Protein 6K2E (pdb70)

Sequence (175 aa):
GSHMYVIVVYDVNVERVNRVHKLLKTYLFWRQNSVFEGELSKAQLYELEMRLKRIVKEDDSVLIYIFPGKNFDLHVVGRDKSPVEMIISHMYVIVVYDVNVERVNRVHKLLKTYLFWRQNSVFEGELSKAQLYELEMRLKRIVKEDDSVLIYIFPGKNFDLHVVGRDKSPVEMII

B-factor: mean 33.64, std 12.14, range [10.91, 87.2]

Secondary structure (DSSP, 8-state):
--EEEEEEEEE--GGGHHHHHHHHHHHSEEEETTEEEEEEEHHHHHHHHHHHHHH--TT-EEEEEEESS---EEEEEE---SPPP---/-EEEEEEEEE--TTTHHHHHHHHHHHSEEEETTEEEEEEEHHHHHHHHHHHHTT--SS-EEEEEEESS---EEEEEE---SPP----

InterPro domains:
  IPR019199 Virulence-associated protein D / CRISPR associated protein Cas2 [PF09827] (4-72)
  IPR021127 CRISPR-associated endonuclease Cas2 [MF_01471] (4-88)
  IPR021127 CRISPR-associated endonuclease Cas2 [PTHR34405] (3-83)
  IPR021127 CRISPR-associated endonuclease Cas2 [TIGR01573] (4-74)
  IPR021127 CRISPR-associated endonuclease Cas2 [cd09725] (6-81)

Nearest PDB structures (foldseek):
  6k2e-assembly1_B  TM=1.006E+00  e=1.002E-15  Pyrococcus horikoshii OT3
  5g4d-assembly1_A-2  TM=9.204E-01  e=2.010E-07  Thermococcus onnurineus
  2i0x-assembly1_A  TM=9.280E-01  e=3.173E-07  Pyrococcus furiosus
  1zpw-assembly1_X  TM=7.722E-01  e=1.202E-04  Thermus thermophilus
  5b7i-assembly1_A  TM=8.785E-01  e=3.351E-03  Pseudomonas aeruginosa UCBPP-PA14

Structure (mmCIF, N/CA/C/O backbone):
data_6K2E
#
_entry.id   6K2E
#
_cell.length_a   101.313
_cell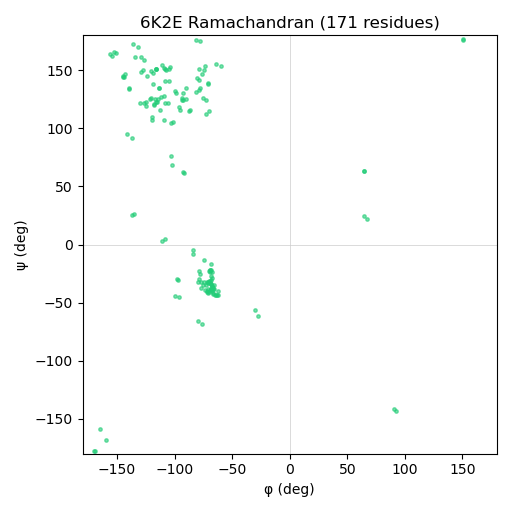.length_b   101.313
_cell.length_c   39.585
_cell.angle_alpha   90.00
_cell.angle_beta   90.00
_cell.angle_gamma   120.00
#
_symmetry.space_group_name_H-M   'P 62'
#
loop_
_entity.id
_entity.type
_entity.pdbx_description
1 polymer 'CRISPR/cas2 protein'
2 water water
#
loop_
_atom_site.group_PDB
_atom_site.id
_atom_site.type_symbol
_atom_site.label_atom_id
_atom_site.label_alt_id
_atom_site.label_comp_id
_atom_site.label_asym_id
_atom_site.label_entity_id
_atom_site.label_seq_id
_atom_site.pdbx_PDB_ins_code
_atom_site.Cartn_x
_atom_site.Cartn_y
_atom_site.Cartn_z
_atom_site.occupancy
_atom_site.B_iso_or_equiv
_atom_site.auth_seq_id
_atom_site.auth_comp_id
_atom_site.auth_asym_id
_atom_site.auth_atom_id
_atom_site.pdbx_PDB_model_num
ATOM 1 N N . GLY A 1 1 ? 16.503 19.410 6.331 1.00 70.16 -2 GLY A N 1
ATOM 2 C CA . GLY A 1 1 ? 17.446 18.614 5.560 1.00 67.62 -2 GLY A CA 1
ATOM 3 C C . GLY A 1 1 ? 17.468 17.144 5.927 1.00 65.18 -2 GLY A C 1
ATOM 4 O O . GLY A 1 1 ? 17.266 16.799 7.092 1.00 68.97 -2 GLY A O 1
ATOM 5 N N . SER A 1 2 ? 17.699 16.269 4.944 1.00 61.41 -1 SER A N 1
ATOM 6 C CA . SER A 1 2 ? 17.808 14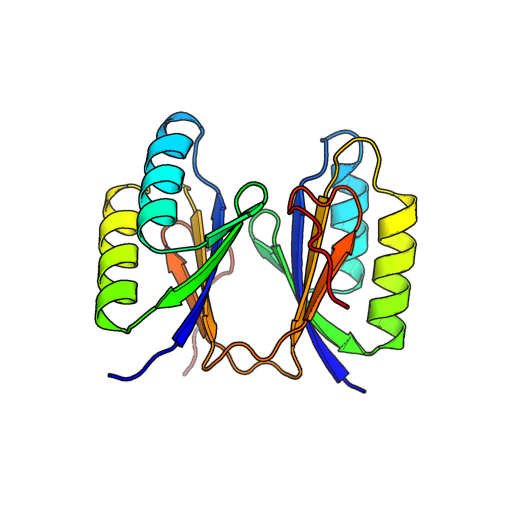.840 5.222 1.00 57.04 -1 SER A CA 1
ATOM 7 C C . SER A 1 2 ? 19.177 14.537 5.813 1.00 60.78 -1 SER A C 1
ATOM 8 O O . SER A 1 2 ? 20.208 14.996 5.304 1.00 51.25 -1 SER A O 1
ATOM 11 N N . HIS A 1 3 ? 19.185 13.743 6.874 1.00 57.12 0 HIS A N 1
ATOM 12 C CA . HIS A 1 3 ? 20.395 13.480 7.627 1.00 44.18 0 HIS A CA 1
ATOM 13 C C . HIS A 1 3 ? 20.772 12.005 7.616 1.00 47.93 0 HIS A C 1
ATOM 14 O O . HIS A 1 3 ? 19.914 11.113 7.530 1.00 51.10 0 HIS A O 1
ATOM 21 N N . MET A 1 4 ? 22.083 11.770 7.651 1.00 38.11 1 MET A N 1
ATOM 22 C CA . MET A 1 4 ? 22.653 10.432 7.676 1.00 43.09 1 MET A CA 1
ATOM 23 C C . MET A 1 4 ? 23.657 10.335 8.813 1.00 32.74 1 MET A C 1
ATOM 24 O O . MET A 1 4 ? 24.096 11.345 9.364 1.00 32.23 1 MET A O 1
ATOM 29 N N . TYR A 1 5 ? 23.973 9.104 9.201 1.00 28.68 2 TYR A N 1
ATOM 30 C CA . TYR A 1 5 ? 25.092 8.834 10.096 1.00 28.28 2 TYR A CA 1
ATOM 31 C C . TYR A 1 5 ? 26.220 8.160 9.318 1.00 25.67 2 TYR A C 1
ATOM 32 O O . TYR A 1 5 ? 25.962 7.290 8.484 1.00 25.42 2 TYR A O 1
ATOM 41 N N . VAL A 1 6 ? 27.474 8.532 9.605 1.00 23.52 3 VAL A N 1
ATOM 42 C CA . VAL A 1 6 ? 28.601 7.944 8.883 1.00 25.42 3 VAL A CA 1
ATOM 43 C C . VAL A 1 6 ? 29.639 7.389 9.849 1.00 23.31 3 VAL A C 1
ATOM 44 O O . VAL A 1 6 ? 29.804 7.886 10.964 1.00 23.19 3 VAL A O 1
ATOM 48 N N . ILE A 1 7 ? 30.338 6.339 9.407 1.00 22.18 4 ILE A N 1
ATOM 49 C CA . ILE A 1 7 ? 31.532 5.812 10.071 1.00 21.25 4 ILE A CA 1
ATOM 50 C C . ILE A 1 7 ? 32.636 5.804 9.030 1.00 18.74 4 ILE A C 1
ATOM 51 O O . ILE A 1 7 ? 32.460 5.237 7.947 1.00 21.14 4 ILE A O 1
ATOM 56 N N . VAL A 1 8 ? 33.738 6.483 9.325 1.00 18.02 5 VAL A N 1
ATOM 57 C CA . VAL A 1 8 ? 34.837 6.696 8.383 1.00 18.62 5 VAL A CA 1
ATOM 58 C C . VAL A 1 8 ? 36.088 6.010 8.912 1.00 18.94 5 VAL A C 1
ATOM 59 O O . VAL A 1 8 ? 36.524 6.285 10.036 1.00 16.32 5 VAL A O 1
ATOM 63 N N . VAL A 1 9 ? 36.645 5.097 8.120 1.00 17.71 6 VAL A N 1
ATOM 64 C CA . VAL A 1 9 ? 37.932 4.474 8.409 1.00 18.10 6 VAL A CA 1
ATOM 6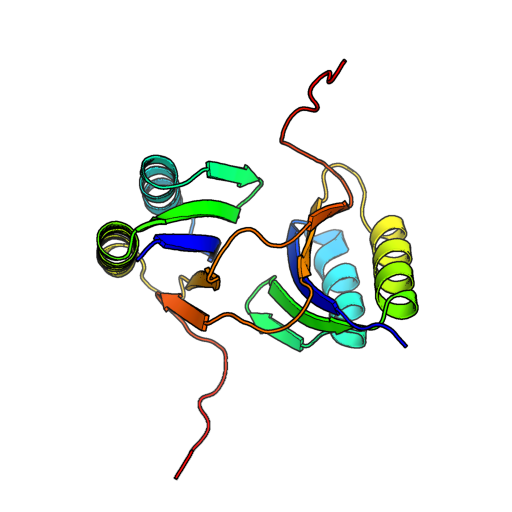5 C C . VAL A 1 9 ? 38.879 4.838 7.279 1.00 18.61 6 VAL A C 1
ATOM 66 O O . VAL A 1 9 ? 38.586 4.543 6.113 1.00 18.75 6 VAL A O 1
ATOM 70 N N . TYR A 1 10 ? 39.998 5.493 7.606 1.00 15.45 7 TYR A N 1
ATOM 71 C CA . TYR A 1 10 ? 40.966 5.850 6.571 1.00 19.97 7 TYR A CA 1
ATOM 72 C C . TYR A 1 10 ? 42.235 5.024 6.681 1.00 20.47 7 TYR A C 1
ATOM 73 O O . TYR A 1 10 ? 42.616 4.551 7.749 1.00 23.16 7 TYR A O 1
ATOM 82 N N . ASP A 1 11 ? 42.866 4.846 5.545 1.00 20.12 8 ASP A N 1
ATOM 83 C CA . ASP A 1 11 ? 44.154 4.188 5.450 1.00 17.27 8 ASP A CA 1
ATOM 84 C C . ASP A 1 11 ? 44.931 4.973 4.395 1.00 21.45 8 ASP A C 1
ATOM 85 O O . ASP A 1 11 ? 44.681 4.829 3.197 1.00 21.77 8 ASP A O 1
ATOM 90 N N . VAL A 1 12 ? 45.739 5.930 4.850 1.00 22.36 9 VAL A N 1
ATOM 91 C CA . VAL A 1 12 ? 46.485 6.818 3.973 1.00 21.20 9 VAL A CA 1
ATOM 92 C C . VAL A 1 12 ? 47.950 6.754 4.372 1.00 25.75 9 VAL A C 1
ATOM 93 O O . VAL A 1 12 ? 48.296 6.354 5.487 1.00 23.79 9 VAL A O 1
ATOM 97 N N . ASN A 1 13 ? 48.811 7.142 3.426 1.00 26.52 10 ASN A N 1
ATOM 98 C CA . ASN A 1 13 ? 50.251 7.233 3.652 1.00 24.84 10 ASN A CA 1
ATOM 99 C C . ASN A 1 13 ? 50.582 8.224 4.774 1.00 27.48 10 ASN A C 1
ATOM 100 O O . ASN A 1 13 ? 49.825 9.158 5.055 1.00 29.87 10 ASN A O 1
ATOM 105 N N . VAL A 1 14 ? 51.728 8.006 5.426 1.00 26.20 11 VAL A N 1
ATOM 106 C CA . VAL A 1 14 ? 52.071 8.758 6.624 1.00 22.26 11 VAL A CA 1
ATOM 107 C C . VAL A 1 14 ? 52.335 10.235 6.332 1.00 25.66 11 VAL A C 1
ATOM 108 O O . VAL A 1 14 ? 52.087 11.081 7.200 1.00 24.14 11 VAL A O 1
ATOM 112 N N . GLU A 1 15 ? 52.707 10.581 5.092 1.00 29.37 12 GLU A N 1
ATOM 113 C CA . GLU A 1 15 ? 52.884 11.987 4.719 1.00 29.06 12 GLU A CA 1
ATOM 114 C C . GLU A 1 15 ? 51.551 12.729 4.671 1.00 30.96 12 GLU A C 1
ATOM 115 O O . GLU A 1 15 ? 51.528 13.960 4.792 1.00 29.75 12 GLU A O 1
ATOM 121 N N . ARG A 1 16 ? 50.442 12.004 4.485 1.00 25.98 13 ARG A N 1
ATOM 122 C CA . ARG A 1 16 ? 49.117 12.591 4.360 1.00 24.91 13 ARG A CA 1
ATOM 123 C C . ARG A 1 16 ? 48.220 12.362 5.568 1.00 26.18 13 ARG A C 1
ATOM 124 O O . ARG A 1 16 ? 47.066 12.808 5.539 1.00 28.68 13 ARG A O 1
ATOM 132 N N . VAL A 1 17 ? 48.729 11.745 6.645 1.00 23.10 14 VAL A N 1
ATOM 133 C CA . VAL A 1 17 ? 47.878 11.330 7.767 1.00 24.22 14 VAL A CA 1
ATOM 134 C C . VAL A 1 17 ? 47.344 12.537 8.527 1.00 24.98 14 VAL A C 1
ATOM 135 O O . VAL A 1 17 ? 46.188 12.542 8.970 1.00 26.84 14 VAL A O 1
ATOM 139 N N . ASN A 1 18 ? 48.121 13.607 8.599 1.00 25.68 15 ASN A N 1
ATOM 140 C CA . ASN A 1 18 ? 47.652 14.760 9.341 1.00 26.68 15 ASN A CA 1
ATOM 141 C C . ASN A 1 18 ? 46.613 15.565 8.579 1.00 28.41 15 ASN A C 1
ATOM 142 O O . ASN A 1 18 ? 45.663 16.073 9.190 1.00 24.27 15 ASN A O 1
ATOM 147 N N . ARG A 1 19 ? 46.712 15.593 7.251 1.00 26.85 16 ARG A N 1
ATOM 148 C CA . ARG A 1 19 ? 45.727 16.321 6.478 1.00 25.63 16 ARG A CA 1
ATOM 149 C C . ARG A 1 19 ? 44.392 15.595 6.465 1.00 26.79 16 ARG A C 1
ATOM 150 O O . ARG A 1 19 ? 43.351 16.242 6.608 1.00 27.48 16 ARG A O 1
ATOM 158 N N . VAL A 1 20 ? 44.413 14.258 6.463 1.00 24.84 17 VAL A N 1
ATOM 159 C CA . VAL A 1 20 ? 43.171 13.493 6.509 1.00 24.45 17 VAL A CA 1
ATOM 160 C C . VAL A 1 20 ? 42.537 13.589 7.894 1.00 24.36 17 VAL A C 1
ATOM 161 O O . VAL A 1 20 ? 41.324 13.794 8.017 1.00 27.85 17 VAL A O 1
ATOM 165 N N . HIS A 1 21 ? 43.353 13.545 8.951 1.00 26.01 18 HIS A N 1
ATOM 166 C CA . HIS A 1 21 ? 42.826 13.576 10.316 1.00 27.80 18 HIS A CA 1
ATOM 167 C C . HIS A 1 21 ? 42.252 14.942 10.690 1.00 27.33 18 HIS A C 1
ATOM 168 O O . HIS A 1 21 ? 41.184 15.012 11.314 1.00 28.03 18 HIS A O 1
ATOM 175 N N . LYS A 1 22 ? 42.917 16.035 10.286 1.00 30.78 19 LYS A N 1
ATOM 176 C CA . LYS A 1 22 ? 42.424 17.375 10.613 1.00 27.95 19 LYS A CA 1
ATOM 177 C C . LYS A 1 22 ? 41.136 17.679 9.861 1.00 26.78 19 LYS A C 1
ATOM 178 O O . LYS A 1 22 ? 40.194 18.251 10.431 1.00 27.72 19 LYS A O 1
ATOM 184 N N . LEU A 1 23 ? 41.061 17.222 8.607 1.00 25.32 20 LEU A N 1
ATOM 185 C CA . LEU A 1 23 ? 39.866 17.397 7.795 1.00 25.56 20 LEU A CA 1
ATOM 186 C C . LEU A 1 23 ? 38.683 16.627 8.373 1.00 30.75 20 LEU A C 1
ATOM 187 O O . LEU A 1 23 ? 37.578 17.190 8.491 1.00 32.98 20 LEU A O 1
ATOM 192 N N . LEU A 1 24 ? 38.914 15.371 8.811 1.00 30.62 21 LEU A N 1
ATOM 193 C CA . LEU A 1 24 ? 37.836 14.597 9.415 1.00 27.44 21 LEU A CA 1
ATOM 194 C C . LEU A 1 24 ? 37.420 15.126 10.785 1.00 28.14 21 LEU A C 1
ATOM 195 O O . LEU A 1 24 ? 36.284 14.871 11.197 1.00 28.66 21 LEU A O 1
ATOM 200 N N . LYS A 1 25 ? 38.294 15.861 11.496 1.00 28.34 22 LYS A N 1
ATOM 201 C CA . LYS A 1 25 ? 37.909 16.397 12.805 1.00 31.69 22 LYS A CA 1
ATOM 202 C C . LYS A 1 25 ? 37.042 17.652 12.689 1.00 31.58 22 LYS A C 1
ATOM 203 O O . LYS A 1 25 ? 36.282 17.961 13.612 1.00 31.71 22 LYS A O 1
ATOM 209 N N . THR A 1 26 ? 37.109 18.361 11.560 1.00 28.00 23 THR A N 1
ATOM 210 C CA . THR A 1 26 ? 36.166 19.444 11.298 1.00 26.13 23 THR A CA 1
ATOM 211 C C . THR A 1 26 ? 34.720 18.937 11.207 1.00 31.17 23 THR A C 1
ATOM 212 O O . THR A 1 26 ? 33.807 19.612 11.692 1.00 32.47 23 THR A O 1
ATOM 216 N N . TYR A 1 27 ? 34.483 17.775 10.571 1.00 30.80 24 TYR A N 1
ATOM 217 C CA . TYR A 1 27 ? 33.106 17.328 10.370 1.00 26.80 24 TYR A CA 1
ATOM 218 C C . TYR A 1 27 ? 32.642 16.324 11.404 1.00 24.82 24 TYR A C 1
ATOM 219 O O . TYR A 1 27 ? 31.440 16.264 11.669 1.00 31.06 24 TYR A O 1
ATOM 228 N N . LEU A 1 28 ? 33.532 15.500 11.964 1.00 25.09 25 LEU A N 1
ATOM 229 C CA . LEU A 1 28 ? 33.095 14.293 12.661 1.00 26.01 25 LEU A CA 1
ATOM 230 C C . LEU A 1 28 ? 33.764 14.167 14.020 1.00 24.82 25 LEU A C 1
ATOM 231 O O . LEU A 1 28 ? 34.736 14.851 14.335 1.00 31.30 25 LEU A O 1
ATOM 236 N N . PHE A 1 29 ? 33.261 13.217 14.793 1.00 25.92 26 PHE A N 1
ATOM 237 C CA . PHE A 1 29 ? 33.744 12.927 16.136 1.00 29.58 26 PHE A CA 1
ATOM 238 C C . PHE A 1 29 ? 34.844 11.889 16.021 1.00 29.31 26 PHE A C 1
ATOM 239 O O . PHE A 1 29 ? 34.649 10.825 15.432 1.00 32.70 26 PHE A O 1
ATOM 247 N N . TRP A 1 30 ? 36.001 12.205 16.562 1.00 33.12 27 TRP A N 1
ATOM 248 C CA . TRP A 1 30 ? 37.103 11.253 16.591 1.00 28.75 27 TRP A CA 1
ATOM 249 C C . TRP A 1 30 ? 36.820 10.157 17.607 1.00 30.51 27 TRP A C 1
ATOM 250 O O . TRP A 1 30 ? 36.767 10.419 18.815 1.00 34.41 27 TRP A O 1
ATOM 261 N N . ARG A 1 31 ? 36.604 8.936 17.116 1.00 26.90 28 ARG A N 1
ATOM 262 C CA . ARG A 1 31 ? 36.379 7.795 17.998 1.00 29.41 28 ARG A CA 1
ATOM 263 C C . ARG A 1 31 ? 37.693 7.267 18.552 1.00 30.34 28 ARG A C 1
ATOM 264 O O . ARG A 1 31 ? 37.966 7.365 19.753 1.00 30.85 28 ARG A O 1
ATOM 272 N N . GLN A 1 32 ? 38.526 6.733 17.670 1.00 28.35 29 GLN A N 1
ATOM 273 C CA . GLN A 1 32 ? 39.822 6.194 18.001 1.00 24.18 29 GLN A CA 1
ATOM 274 C C . GLN A 1 32 ? 40.603 6.186 16.691 1.00 27.45 29 GLN A C 1
ATOM 275 O O . GLN A 1 32 ? 40.058 6.530 15.662 1.00 34.57 29 GLN A O 1
ATOM 281 N N . ASN A 1 33 ? 41.741 5.492 16.727 1.00 26.44 30 ASN A N 1
ATOM 282 C CA . ASN A 1 33 ? 42.954 5.734 15.953 1.00 28.39 30 ASN A CA 1
ATOM 283 C C . ASN A 1 33 ? 42.760 6.354 14.571 1.00 28.36 30 ASN A C 1
ATOM 284 O O . ASN A 1 33 ? 43.237 7.459 14.277 1.00 26.69 30 ASN A O 1
ATOM 289 N N . SER A 1 34 ? 41.975 5.699 13.747 1.00 29.31 31 SER A N 1
ATOM 290 C CA . SER A 1 34 ? 41.744 6.211 12.409 1.00 22.95 31 SER A CA 1
ATOM 291 C C . SER A 1 34 ? 40.265 6.086 12.039 1.00 22.92 31 SER A C 1
ATOM 292 O O . SER A 1 34 ? 39.909 6.053 10.853 1.00 19.04 31 SER A O 1
ATOM 295 N N . VAL A 1 35 ? 39.401 6.066 13.057 1.00 20.49 32 VAL A N 1
ATOM 296 C CA . VAL A 1 35 ? 37.960 5.907 12.918 1.00 23.62 32 VAL A CA 1
ATOM 297 C C . VAL A 1 35 ? 37.290 7.197 13.385 1.00 23.69 32 VAL A C 1
ATOM 298 O O . VAL A 1 35 ? 37.574 7.691 14.484 1.00 25.60 32 VAL A O 1
ATOM 302 N N . PHE A 1 36 ? 36.470 7.779 12.514 1.00 21.43 33 PHE A N 1
ATOM 303 C CA . PHE A 1 36 ? 35.650 8.939 12.828 1.00 22.42 33 PHE A CA 1
ATOM 304 C C . PHE A 1 36 ? 34.177 8.603 12.621 1.00 22.76 33 PHE A C 1
ATOM 305 O O . PHE A 1 36 ? 33.821 7.822 11.731 1.00 24.92 33 PHE A O 1
ATOM 313 N N . GLU A 1 37 ? 33.304 9.238 13.394 1.00 22.57 34 GLU A N 1
ATOM 314 C CA . GLU A 1 37 ? 31.883 8.990 13.190 1.00 23.47 34 GLU A CA 1
ATOM 315 C C . GLU A 1 37 ? 31.070 10.215 13.578 1.00 22.40 34 GLU A C 1
ATOM 316 O O . GLU A 1 37 ? 31.571 11.138 14.220 1.00 21.20 34 GLU A O 1
ATOM 322 N N . GLY A 1 38 ? 29.820 10.226 13.146 1.00 21.89 35 GLY A N 1
ATOM 323 C CA . GLY A 1 38 ? 28.896 11.274 13.534 1.00 22.19 35 GLY A CA 1
ATOM 324 C C . GLY A 1 38 ? 27.844 11.538 12.475 1.00 24.25 35 GLY A C 1
ATOM 325 O O . GLY A 1 38 ? 27.873 10.997 11.372 1.00 24.58 35 GLY A O 1
ATOM 326 N N . GLU A 1 39 ? 26.929 12.435 12.831 1.00 25.24 36 GLU A N 1
ATOM 327 C CA . GLU A 1 39 ? 25.868 12.856 11.932 1.00 25.37 36 GLU A CA 1
ATOM 328 C C . GLU A 1 39 ? 26.384 13.865 10.917 1.00 25.98 36 GLU A C 1
ATOM 329 O O . GLU A 1 39 ? 27.174 14.754 11.238 1.00 28.43 36 GLU A O 1
ATOM 335 N N . LEU A 1 40 ? 25.897 13.751 9.699 1.00 25.29 37 LEU A N 1
ATOM 336 C CA . LEU A 1 40 ? 26.249 14.676 8.643 1.00 25.83 37 LEU A CA 1
ATOM 337 C C . LEU A 1 40 ? 25.028 14.899 7.769 1.00 28.93 37 LEU A C 1
ATOM 338 O O . LEU A 1 40 ? 24.275 13.967 7.491 1.00 29.23 37 LEU A O 1
ATOM 343 N N . SER A 1 41 ? 24.871 16.123 7.289 1.00 37.47 38 SER A N 1
ATOM 344 C CA . SER 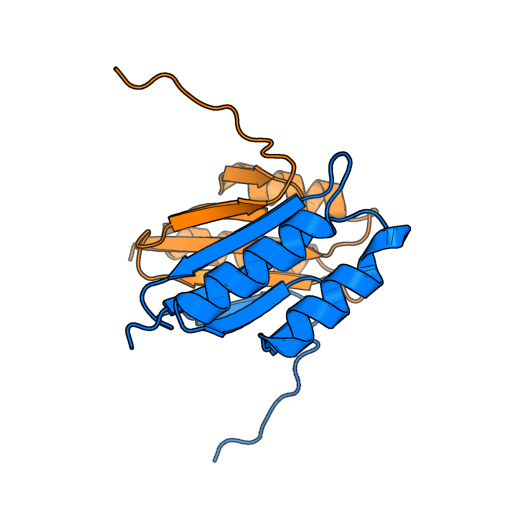A 1 41 ? 23.879 16.366 6.265 1.00 36.26 38 SER A CA 1
ATOM 345 C C . SER A 1 41 ? 24.429 15.885 4.935 1.00 38.96 38 SER A C 1
ATOM 346 O O . SER A 1 41 ? 25.602 15.525 4.813 1.00 44.27 38 SER A O 1
ATOM 349 N N . LYS A 1 42 ? 23.605 15.951 3.899 1.00 43.47 39 LYS A N 1
ATOM 350 C CA . LYS A 1 42 ? 24.034 15.400 2.627 1.00 36.11 39 LYS A CA 1
ATOM 351 C C . LYS A 1 42 ? 24.964 16.356 1.901 1.00 38.19 39 LYS A C 1
ATOM 352 O O . LYS A 1 42 ? 25.905 15.912 1.237 1.00 37.13 39 LYS A O 1
ATOM 358 N N . ALA A 1 43 ? 24.766 17.663 2.080 1.00 38.79 40 ALA A N 1
ATOM 359 C CA . ALA A 1 43 ? 25.710 18.635 1.548 1.00 32.27 40 ALA A CA 1
ATOM 360 C C . ALA A 1 43 ? 27.031 18.562 2.279 1.00 34.68 40 ALA A C 1
ATOM 361 O O . ALA A 1 43 ? 28.089 18.729 1.662 1.00 39.23 40 ALA A O 1
ATOM 363 N N . GLN A 1 44 ? 26.994 18.263 3.575 1.00 33.62 41 GLN A N 1
ATOM 364 C CA . GLN A 1 44 ? 28.228 18.180 4.333 1.00 34.51 41 GLN A CA 1
ATOM 365 C C . GLN A 1 44 ? 28.981 16.894 4.011 1.00 37.04 41 GLN A C 1
ATOM 366 O O . GLN A 1 44 ? 30.214 16.927 3.924 1.00 35.25 41 GLN A O 1
ATOM 372 N N . LEU A 1 45 ? 28.262 15.782 3.759 1.00 34.88 42 LEU A N 1
ATOM 373 C CA . LEU A 1 45 ? 28.927 14.536 3.375 1.00 30.71 42 LEU A CA 1
ATOM 374 C C . LEU A 1 45 ? 29.576 14.660 2.002 1.00 28.56 42 LEU A C 1
ATOM 375 O O . LEU A 1 45 ? 30.699 14.191 1.800 1.00 27.38 42 LEU A O 1
ATOM 380 N N . TYR A 1 46 ? 28.906 15.325 1.063 1.00 31.85 43 TYR A N 1
ATOM 381 C CA . TYR A 1 46 ? 29.501 15.565 -0.246 1.00 31.62 43 TYR A CA 1
ATOM 382 C C . TYR A 1 46 ? 30.674 16.536 -0.169 1.00 34.55 43 TYR A C 1
ATOM 383 O O . TYR A 1 46 ? 31.606 16.428 -0.977 1.00 36.54 43 TYR A O 1
ATOM 392 N N . GLU A 1 47 ? 30.652 17.487 0.779 1.00 25.62 44 GLU A N 1
ATOM 393 C CA . GLU A 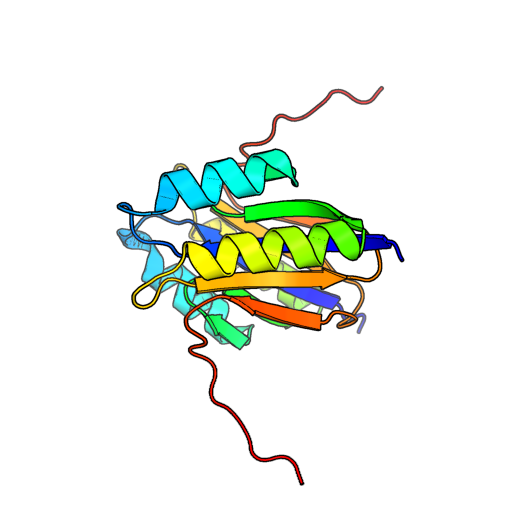1 47 ? 31.781 18.409 0.908 1.00 30.90 44 GLU A CA 1
ATOM 394 C C . GLU A 1 47 ? 33.012 17.708 1.471 1.00 33.62 44 GLU A C 1
ATOM 395 O O . GLU A 1 47 ? 34.131 17.913 0.979 1.00 32.58 44 GLU A O 1
ATOM 401 N N . LEU A 1 48 ? 32.803 16.848 2.471 1.00 32.36 45 LEU A N 1
ATOM 402 C CA . LEU A 1 48 ? 33.877 16.076 3.076 1.00 26.28 45 LEU A CA 1
ATOM 403 C C . LEU A 1 48 ? 34.510 15.132 2.073 1.00 30.80 45 LEU A C 1
ATOM 404 O O . LEU A 1 48 ? 35.740 15.023 2.007 1.00 29.74 45 LEU A O 1
ATOM 409 N N . GLU A 1 49 ? 33.678 14.461 1.270 1.00 32.16 46 GLU A N 1
ATOM 410 C CA . GLU A 1 49 ? 34.174 13.505 0.290 1.00 25.90 46 GLU A CA 1
ATOM 411 C C . GLU A 1 49 ? 34.974 14.192 -0.799 1.00 30.21 46 GLU A C 1
ATOM 412 O O . GLU A 1 49 ? 35.994 13.661 -1.249 1.00 33.72 46 GLU A O 1
ATOM 418 N N . MET A 1 50 ? 34.528 15.378 -1.223 1.00 36.13 47 MET A N 1
ATOM 419 C CA . MET A 1 50 ? 35.265 16.152 -2.215 1.00 35.97 47 MET A CA 1
ATOM 420 C C . MET A 1 50 ? 36.604 16.621 -1.653 1.00 34.22 47 MET A C 1
ATOM 421 O O . MET A 1 50 ? 37.623 16.584 -2.347 1.00 31.18 47 MET A O 1
ATOM 426 N N . ARG A 1 51 ? 36.619 17.077 -0.407 1.00 29.66 48 ARG A N 1
ATOM 427 C CA . ARG A 1 51 ? 37.880 17.509 0.169 1.00 31.50 48 ARG A CA 1
ATOM 428 C C . ARG A 1 51 ? 38.796 16.319 0.465 1.00 36.65 48 ARG A C 1
ATOM 429 O O . ARG A 1 51 ? 40.019 16.433 0.303 1.00 35.50 48 ARG A O 1
ATOM 437 N N . LEU A 1 52 ? 38.222 15.156 0.817 1.00 35.96 49 LEU A N 1
ATOM 438 C CA . LEU A 1 52 ? 39.020 13.941 0.977 1.00 27.53 49 LEU A CA 1
ATOM 439 C C . LEU A 1 52 ? 39.590 13.488 -0.353 1.00 32.31 49 LEU A C 1
ATOM 440 O O . LEU A 1 52 ? 40.745 13.056 -0.424 1.00 31.97 49 LEU A O 1
ATOM 445 N N . LYS A 1 53 ? 38.812 13.647 -1.427 1.00 33.79 50 LYS A N 1
ATOM 446 C CA . LYS A 1 53 ? 39.237 13.180 -2.739 1.00 34.42 50 LYS A CA 1
ATOM 447 C C . LYS A 1 53 ? 40.409 13.992 -3.270 1.00 35.25 50 LYS A C 1
ATOM 448 O O . LYS A 1 53 ? 41.223 13.475 -4.046 1.00 36.87 50 LYS A O 1
ATOM 454 N N . ARG A 1 54 ? 40.530 15.244 -2.840 1.00 36.89 51 ARG A N 1
ATOM 455 C CA . ARG A 1 54 ? 41.642 16.075 -3.264 1.00 38.45 51 ARG A CA 1
ATOM 456 C C . ARG A 1 54 ? 42.882 15.853 -2.421 1.00 36.20 51 ARG A C 1
ATOM 457 O O . ARG A 1 54 ? 43.959 16.303 -2.816 1.00 41.11 51 ARG A O 1
ATOM 465 N N . ILE A 1 55 ? 42.779 15.098 -1.334 1.00 34.80 52 ILE A N 1
ATOM 466 C CA . ILE A 1 55 ? 43.920 14.792 -0.481 1.00 32.81 52 ILE A CA 1
ATOM 467 C C . ILE A 1 55 ? 44.524 13.447 -0.842 1.00 33.82 52 ILE A C 1
ATOM 468 O O . ILE A 1 55 ? 45.743 13.330 -0.991 1.00 33.31 52 ILE A O 1
ATOM 473 N N . VAL A 1 56 ? 43.664 12.437 -1.028 1.00 34.79 53 VAL A N 1
ATOM 474 C CA . VAL A 1 56 ? 44.123 11.067 -1.200 1.00 31.71 53 VAL A CA 1
ATOM 475 C C . VAL A 1 56 ? 44.787 10.922 -2.561 1.00 31.63 53 VAL A C 1
ATOM 476 O O . VAL A 1 56 ? 44.358 11.502 -3.571 1.00 33.76 53 VAL A O 1
ATOM 480 N N . LYS A 1 57 ? 45.893 10.204 -2.564 1.00 33.43 54 LYS A N 1
ATOM 481 C CA . LYS A 1 57 ? 46.694 9.922 -3.736 1.00 35.13 54 LYS A CA 1
ATOM 482 C C . LYS A 1 57 ? 47.236 8.522 -3.550 1.00 37.99 54 LYS A C 1
ATOM 483 O O . LYS A 1 57 ? 47.436 8.109 -2.407 1.00 34.65 54 LYS A O 1
ATOM 489 N N . GLU A 1 58 ? 47.353 7.764 -4.652 1.00 44.96 55 GLU A N 1
ATOM 490 C CA . GLU A 1 58 ? 48.435 6.778 -4.811 1.00 46.60 55 GLU A CA 1
ATOM 491 C C . GLU A 1 58 ? 48.341 5.631 -3.771 1.00 42.35 55 GLU A C 1
ATOM 492 O O . GLU A 1 58 ? 49.171 5.506 -2.870 1.00 61.19 55 GLU A O 1
ATOM 498 N N . ASP A 1 59 ? 47.244 4.882 -3.881 1.00 34.94 56 ASP A N 1
ATOM 499 C CA . ASP A 1 59 ? 46.865 3.753 -2.999 1.00 46.59 56 ASP A CA 1
ATOM 500 C C . ASP A 1 59 ? 46.526 4.162 -1.566 1.00 41.55 56 ASP A C 1
ATOM 501 O O . ASP A 1 59 ? 46.492 3.322 -0.683 1.00 35.98 56 ASP A O 1
ATOM 506 N N . ASP A 1 60 ? 46.157 5.415 -1.344 1.00 38.87 57 ASP A N 1
ATOM 507 C CA . ASP A 1 60 ? 45.458 5.810 -0.133 1.00 25.35 57 ASP A CA 1
ATOM 508 C C . ASP A 1 60 ? 43.998 5.433 -0.231 1.00 27.45 57 ASP A C 1
ATOM 509 O O . ASP A 1 60 ? 43.411 5.444 -1.316 1.00 25.59 57 ASP A O 1
ATOM 514 N N . SER A 1 61 ? 43.400 5.168 0.927 1.00 25.11 58 SER A N 1
ATOM 515 C CA . SER A 1 61 ? 42.057 4.621 0.993 1.00 21.66 58 SER A CA 1
ATOM 516 C C . SER A 1 61 ? 41.271 5.279 2.122 1.00 22.19 58 SER A C 1
ATOM 517 O O . SER A 1 61 ? 41.796 5.452 3.224 1.00 20.71 58 SER A O 1
ATOM 520 N N . VAL A 1 62 ? 40.027 5.673 1.859 1.00 20.07 59 VAL A N 1
ATOM 521 C CA . VAL A 1 62 ? 39.109 6.107 2.916 1.00 21.60 59 VAL A CA 1
ATOM 522 C C . VAL A 1 62 ? 37.789 5.361 2.739 1.00 23.95 59 VAL A C 1
ATOM 523 O O . VAL A 1 62 ? 37.163 5.442 1.672 1.00 24.21 59 VAL A O 1
ATOM 527 N N . LEU A 1 63 ? 37.380 4.619 3.766 1.00 21.01 60 LEU A N 1
ATOM 528 C CA . LEU A 1 63 ? 36.081 3.945 3.772 1.00 21.95 60 LEU A CA 1
ATOM 529 C C . LEU A 1 63 ? 35.011 4.805 4.439 1.00 22.51 60 LEU A C 1
ATOM 530 O O . LEU A 1 63 ? 35.141 5.160 5.609 1.00 22.85 60 LEU A O 1
ATOM 535 N N . ILE A 1 64 ? 33.918 5.071 3.733 1.00 23.65 61 ILE A N 1
ATOM 536 C CA . ILE A 1 64 ? 32.811 5.850 4.287 1.00 22.50 61 ILE A CA 1
ATOM 537 C C . ILE A 1 64 ? 31.565 4.978 4.272 1.00 19.38 61 ILE A C 1
ATOM 538 O O . ILE A 1 64 ? 31.038 4.655 3.201 1.00 20.36 61 ILE A O 1
ATOM 543 N N . TYR A 1 65 ? 31.118 4.570 5.456 1.00 16.99 62 TYR A N 1
ATOM 544 C CA . TYR A 1 65 ? 29.904 3.779 5.641 1.00 20.43 62 TYR A CA 1
ATOM 545 C C . TYR A 1 65 ? 28.745 4.727 5.963 1.00 21.85 62 TYR A C 1
ATOM 546 O O . TYR A 1 65 ? 28.738 5.353 7.020 1.00 23.48 62 TYR A O 1
ATOM 555 N N . ILE A 1 66 ? 27.748 4.797 5.092 1.00 22.09 63 ILE A N 1
ATOM 556 C CA . ILE A 1 66 ? 26.646 5.755 5.225 1.00 25.40 63 ILE A CA 1
ATOM 557 C C . ILE A 1 66 ? 25.381 5.031 5.695 1.00 27.41 63 ILE A C 1
ATOM 558 O O . ILE A 1 66 ? 24.883 4.133 5.004 1.00 32.25 63 ILE A O 1
ATOM 563 N N . PHE A 1 67 ? 24.829 5.454 6.845 1.00 24.90 64 PHE A N 1
ATOM 564 C CA . PHE A 1 67 ? 23.672 4.842 7.512 1.00 28.76 64 PHE A CA 1
ATOM 565 C C . PHE A 1 67 ? 22.485 5.804 7.555 1.00 35.54 64 PHE A C 1
ATOM 566 O O . PHE A 1 67 ? 22.673 7.028 7.604 1.00 35.70 64 PHE A O 1
ATOM 574 N N . PRO A 1 68 ? 21.248 5.285 7.561 1.00 38.82 65 PRO A N 1
ATOM 575 C CA . PRO A 1 68 ? 20.085 6.173 7.759 1.00 38.93 65 PRO A CA 1
ATOM 576 C C . PRO A 1 68 ? 19.997 6.751 9.163 1.00 34.68 65 PRO A C 1
ATOM 577 O O . PRO A 1 68 ? 19.332 7.774 9.342 1.00 40.48 65 PRO A O 1
ATOM 581 N N . GLY A 1 69 ? 20.616 6.124 10.157 1.00 33.46 66 GLY A N 1
ATOM 582 C CA . GLY A 1 69 ? 20.633 6.673 11.501 1.00 35.41 66 GLY A CA 1
ATOM 583 C C . GLY A 1 69 ? 21.610 5.931 12.394 1.00 37.78 66 GLY A C 1
ATOM 584 O O . GLY A 1 69 ? 22.269 4.971 11.982 1.00 38.36 66 GLY A O 1
ATOM 585 N N . LYS A 1 70 ? 21.635 6.355 13.658 1.00 36.77 67 LYS A N 1
ATOM 586 C CA . LYS A 1 70 ? 22.525 5.799 14.676 1.00 33.56 67 LYS A CA 1
ATOM 587 C C . LYS A 1 70 ? 21.835 4.663 15.438 1.00 35.44 67 LYS A C 1
ATOM 588 O O . LYS A 1 70 ? 21.560 4.755 16.628 1.00 44.20 67 LYS A O 1
ATOM 594 N N . ASN A 1 71 ? 21.496 3.597 14.709 1.00 40.75 68 ASN A N 1
ATOM 595 C CA . ASN A 1 71 ? 20.968 2.365 15.310 1.00 39.90 68 ASN A CA 1
ATOM 596 C C . ASN A 1 71 ? 22.069 1.304 15.346 1.00 37.49 68 ASN A C 1
ATOM 597 O O . ASN A 1 71 ? 22.093 0.371 14.544 1.00 39.57 68 ASN A O 1
ATOM 602 N N . PHE A 1 72 ? 22.997 1.454 16.286 1.00 32.04 69 PHE A N 1
ATOM 603 C CA . PHE A 1 72 ? 23.997 0.417 16.487 1.00 29.06 69 PHE A CA 1
ATOM 604 C C . PHE A 1 72 ? 24.509 0.467 17.917 1.00 27.49 69 PHE A C 1
ATOM 605 O O . PHE A 1 72 ? 24.421 1.493 18.597 1.00 25.96 69 PHE A O 1
ATOM 613 N N . ASP A 1 73 ? 25.126 -0.635 18.325 1.00 25.36 70 ASP A N 1
ATOM 614 C CA . ASP A 1 73 ? 25.987 -0.679 19.494 1.00 27.40 70 ASP A CA 1
ATOM 615 C C . ASP A 1 73 ? 27.430 -0.825 19.018 1.00 30.41 70 ASP A C 1
ATOM 616 O O . ASP A 1 73 ? 27.689 -1.378 17.947 1.00 27.30 70 ASP A O 1
ATOM 621 N N . LEU A 1 74 ? 28.367 -0.304 19.809 1.00 26.47 71 LEU A N 1
ATOM 622 C CA . LEU A 1 74 ? 29.793 -0.490 19.577 1.00 19.61 71 LEU A CA 1
ATOM 623 C C . LEU A 1 74 ? 30.389 -1.165 20.802 1.00 23.10 71 LEU A C 1
ATOM 624 O O . LEU A 1 74 ? 30.230 -0.680 21.928 1.00 23.54 71 LEU A O 1
ATOM 629 N N . HIS A 1 75 ? 31.059 -2.288 20.585 1.00 21.14 72 HIS A N 1
ATOM 630 C CA . HIS A 1 75 ? 31.838 -2.938 21.618 1.00 18.41 72 HIS A CA 1
ATOM 631 C C . HIS A 1 75 ? 33.308 -2.872 21.231 1.00 24.49 72 HIS A C 1
ATOM 632 O O . HIS A 1 75 ? 33.667 -3.167 20.084 1.00 20.17 72 HIS A O 1
ATOM 639 N N . VAL A 1 76 ? 34.152 -2.516 22.196 1.00 25.66 73 VAL A N 1
ATOM 640 C CA . VAL A 1 76 ? 35.588 -2.381 21.993 1.00 24.76 73 VAL A CA 1
ATOM 641 C C . VAL A 1 76 ? 36.271 -3.529 22.720 1.00 28.94 73 VAL A C 1
ATOM 642 O O . VAL A 1 76 ? 36.000 -3.772 23.907 1.00 28.64 73 VAL A O 1
ATOM 646 N N . VAL A 1 77 ? 37.126 -4.255 22.000 1.00 23.98 74 VAL A N 1
ATOM 647 C CA . VAL A 1 77 ? 38.041 -5.228 22.583 1.00 20.24 74 VAL A CA 1
ATOM 648 C C . VAL A 1 77 ? 39.412 -4.573 22.688 1.00 27.67 74 VAL A C 1
ATOM 649 O O . VAL A 1 77 ? 39.880 -3.933 21.734 1.00 28.92 74 VAL A O 1
ATOM 653 N N . GLY A 1 78 ? 40.042 -4.692 23.851 1.00 24.20 75 GLY A N 1
ATOM 654 C CA . GLY A 1 78 ? 41.336 -4.084 24.052 1.00 20.45 75 GLY A CA 1
ATOM 655 C C . GLY A 1 78 ? 41.248 -2.694 24.631 1.00 24.02 75 GLY A C 1
ATOM 656 O O . GLY A 1 78 ? 40.360 -2.424 25.439 1.00 26.58 75 GLY A O 1
ATOM 657 N N . ARG A 1 79 ? 42.141 -1.800 24.202 1.00 32.25 76 ARG A N 1
ATOM 658 C CA . ARG A 1 79 ? 42.207 -0.453 24.761 1.00 33.52 76 ARG A CA 1
ATOM 659 C C . ARG A 1 79 ? 41.070 0.414 24.234 1.00 31.22 76 ARG A C 1
ATOM 660 O O . ARG A 1 79 ? 40.883 0.545 23.021 1.00 31.64 76 ARG A O 1
ATOM 668 N N . ASP A 1 80 ? 40.311 1.005 25.157 1.00 32.52 77 ASP A N 1
ATOM 669 C CA . ASP A 1 80 ? 39.310 2.018 24.834 1.00 33.00 77 ASP A CA 1
ATOM 670 C C . ASP A 1 80 ? 39.872 3.383 25.198 1.00 34.40 77 ASP A C 1
ATOM 671 O O . ASP A 1 80 ? 39.931 3.738 26.375 1.00 39.00 77 ASP A O 1
ATOM 676 N N . LYS A 1 81 ? 40.277 4.144 24.183 1.00 41.82 78 LYS A N 1
ATOM 677 C CA . LYS A 1 81 ? 40.789 5.500 24.359 1.00 43.30 78 LYS A CA 1
ATOM 678 C C . LYS A 1 81 ? 39.690 6.519 24.666 1.00 39.17 78 LYS A C 1
ATOM 679 O O . LYS A 1 81 ? 40.002 7.654 25.029 1.00 53.37 78 LYS A O 1
ATOM 685 N N . SER A 1 82 ? 38.427 6.168 24.473 1.00 44.28 79 SER A N 1
ATOM 686 C CA . SER A 1 82 ? 37.318 7.095 24.696 1.00 49.28 79 SER A CA 1
ATOM 687 C C . SER A 1 82 ? 37.013 7.186 26.203 1.00 54.93 79 SER A C 1
ATOM 688 O O . SER A 1 82 ? 36.886 6.156 26.866 1.00 51.88 79 SER A O 1
ATOM 691 N N . PRO A 1 83 ? 36.866 8.412 26.730 1.00 60.52 80 PRO A N 1
ATOM 692 C CA . PRO A 1 83 ? 36.736 8.535 28.199 1.00 58.56 80 PRO A CA 1
ATOM 693 C C . PRO A 1 83 ? 35.372 8.095 28.682 1.00 52.88 80 PRO A C 1
ATOM 694 O O . PRO A 1 83 ? 34.365 8.218 27.983 1.00 52.08 80 PRO A O 1
ATOM 698 N N . VAL A 1 84 ? 35.352 7.589 29.915 1.00 52.82 81 VAL A N 1
ATOM 699 C CA . VAL A 1 84 ? 34.143 7.040 30.519 1.00 48.83 81 VAL A CA 1
ATOM 700 C C . VAL A 1 84 ? 33.452 8.144 31.299 1.00 54.73 81 VAL A C 1
ATOM 701 O O . VAL A 1 84 ? 34.080 8.814 32.127 1.00 59.75 81 VAL A O 1
ATOM 705 N N . GLU A 1 85 ? 32.153 8.303 31.075 1.00 50.14 82 GLU A N 1
ATOM 706 C CA . GLU A 1 85 ? 31.377 9.341 31.717 1.00 41.28 82 GLU A CA 1
ATOM 707 C C . GLU A 1 85 ? 30.541 8.729 32.830 1.00 44.05 82 GLU A C 1
ATOM 708 O O . GLU A 1 85 ? 30.189 7.546 32.792 1.00 45.19 82 GLU A O 1
ATOM 714 N N . MET A 1 86 ? 30.243 9.545 33.832 1.00 37.63 83 MET A N 1
ATOM 715 C CA . MET A 1 86 ? 29.423 9.126 34.962 1.00 35.08 83 MET A CA 1
ATOM 716 C C . MET A 1 86 ? 27.953 9.354 34.641 1.00 42.06 83 MET A C 1
ATOM 717 O O . MET A 1 86 ? 27.546 10.489 34.364 1.00 39.20 83 MET A O 1
ATOM 722 N N . ILE A 1 87 ? 27.206 8.254 34.549 1.00 44.71 84 ILE A N 1
ATOM 723 C CA . ILE A 1 87 ? 25.753 8.241 34.393 1.00 53.73 84 ILE A CA 1
ATOM 724 C C . ILE A 1 87 ? 25.100 7.679 35.647 1.00 57.16 84 ILE A C 1
ATOM 725 O O . ILE A 1 87 ? 25.315 6.518 36.010 1.00 66.24 84 ILE A O 1
ATOM 730 N N . ILE A 1 88 ? 24.334 8.536 36.323 1.00 51.79 85 ILE A N 1
ATOM 731 C CA . ILE A 1 88 ? 23.546 8.179 37.506 1.00 60.24 85 ILE A CA 1
ATOM 732 C C . ILE A 1 88 ? 22.258 7.405 37.153 1.00 75.38 85 ILE A C 1
ATOM 733 O O . ILE A 1 88 ? 21.544 7.725 36.204 1.00 87.20 85 ILE A O 1
ATOM 738 N N . SER B 1 2 ? 18.264 -12.195 16.541 1.00 41.09 -1 SER B N 1
ATOM 739 C CA . SER B 1 2 ? 19.220 -13.299 16.624 1.00 47.70 -1 SER B CA 1
ATOM 740 C C . SER B 1 2 ? 20.368 -13.132 15.625 1.00 55.54 -1 SER B C 1
ATOM 741 O O . SER B 1 2 ? 21.466 -13.678 15.829 1.00 42.11 -1 SER B O 1
ATOM 744 N N . HIS B 1 3 ? 20.120 -12.415 14.525 1.00 51.48 0 HIS B N 1
ATOM 745 C CA . HIS B 1 3 ? 21.144 -12.233 13.510 1.00 36.91 0 HIS B CA 1
ATOM 746 C C . HIS B 1 3 ? 21.472 -10.757 13.340 1.00 44.78 0 HIS B C 1
ATOM 747 O O . HIS B 1 3 ? 20.574 -9.906 13.291 1.00 48.95 0 HIS B O 1
ATOM 754 N N . MET B 1 4 ? 22.768 -10.468 13.215 1.00 37.39 1 MET B N 1
ATOM 755 C CA . MET B 1 4 ? 23.248 -9.101 13.131 1.00 37.83 1 MET B CA 1
ATOM 756 C C . MET B 1 4 ? 24.263 -8.926 12.019 1.00 32.28 1 MET B C 1
ATOM 757 O O . MET B 1 4 ? 24.909 -9.878 11.579 1.00 33.66 1 MET B O 1
ATOM 762 N N . TYR B 1 5 ? 24.453 -7.673 11.625 1.00 29.06 2 TYR B N 1
ATOM 763 C CA . TYR B 1 5 ? 25.562 -7.300 10.764 1.00 29.86 2 TYR B CA 1
ATOM 764 C C . TYR B 1 5 ? 26.625 -6.591 11.583 1.00 27.20 2 TYR B C 1
ATOM 765 O O . TYR B 1 5 ? 26.316 -5.768 12.451 1.00 28.49 2 TYR B O 1
ATOM 774 N N . VAL B 1 6 ? 27.875 -6.877 11.280 1.00 22.93 3 VAL B N 1
ATOM 775 C CA . VAL B 1 6 ? 28.946 -6.318 12.076 1.00 25.43 3 VAL B CA 1
ATOM 776 C C . VAL B 1 6 ? 29.968 -5.653 11.155 1.00 27.27 3 VAL B C 1
ATOM 777 O O . VAL B 1 6 ? 30.142 -6.050 10.000 1.00 27.60 3 VAL B O 1
ATOM 781 N N . ILE B 1 7 ? 30.603 -4.590 11.653 1.00 25.63 4 ILE B N 1
ATOM 782 C CA . ILE B 1 7 ? 31.757 -3.975 10.994 1.00 23.43 4 ILE B CA 1
ATOM 783 C C . ILE B 1 7 ? 32.873 -3.908 12.021 1.00 21.52 4 ILE B C 1
ATOM 784 O O . ILE B 1 7 ? 32.710 -3.288 13.078 1.00 21.76 4 ILE B O 1
ATOM 789 N N . VAL B 1 8 ? 34.000 -4.536 11.708 1.00 19.41 5 VAL B N 1
ATOM 790 C CA . VAL B 1 8 ? 35.107 -4.706 12.646 1.00 20.14 5 VAL B CA 1
ATOM 791 C C . VAL B 1 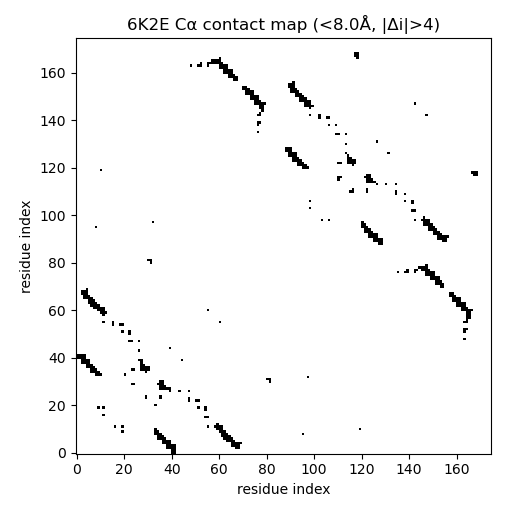8 ? 36.334 -3.938 12.142 1.00 16.76 5 VAL B C 1
ATOM 792 O O . VAL B 1 8 ? 36.800 -4.174 11.028 1.00 16.35 5 VAL B O 1
ATOM 796 N N . VAL B 1 9 ? 36.859 -3.009 12.938 1.00 15.01 6 VAL B N 1
ATOM 797 C CA . VAL B 1 9 ? 38.120 -2.320 12.624 1.00 22.16 6 VAL B CA 1
ATOM 798 C C . VAL B 1 9 ? 39.165 -2.618 13.704 1.00 20.58 6 VAL B C 1
ATOM 799 O O . VAL B 1 9 ? 38.989 -2.218 14.864 1.00 19.89 6 VAL B O 1
ATOM 803 N N . TYR B 1 10 ? 40.291 -3.224 13.314 1.00 17.33 7 TYR B N 1
ATOM 804 C CA . TYR B 1 10 ? 41.322 -3.563 14.293 1.00 20.35 7 TYR B CA 1
ATOM 805 C C . TYR B 1 10 ? 42.546 -2.665 14.186 1.00 20.69 7 TYR B C 1
ATOM 806 O O . TYR B 1 10 ? 42.923 -2.208 13.109 1.00 24.54 7 TYR B O 1
ATOM 815 N N . ASP B 1 11 ? 43.203 -2.478 15.317 1.00 23.98 8 ASP B N 1
ATOM 816 C CA . ASP B 1 11 ? 44.456 -1.730 15.388 1.00 30.10 8 ASP B CA 1
ATOM 817 C C . ASP B 1 11 ? 45.382 -2.525 16.308 1.00 33.66 8 ASP B C 1
ATOM 818 O O . ASP B 1 11 ? 45.370 -2.346 17.530 1.00 34.37 8 ASP B O 1
ATOM 823 N N . VAL B 1 12 ? 46.173 -3.418 15.702 1.00 32.24 9 VAL B N 1
ATOM 824 C CA . VAL B 1 12 ? 46.990 -4.401 16.403 1.00 33.34 9 VAL B CA 1
ATOM 825 C C . VAL B 1 12 ? 48.455 -4.266 15.981 1.00 33.53 9 VAL B C 1
ATOM 826 O O . VAL B 1 12 ? 48.759 -4.020 14.810 1.00 37.29 9 VAL B O 1
ATOM 830 N N . ASN B 1 13 ? 49.369 -4.492 16.929 1.00 33.67 10 ASN B N 1
ATOM 831 C CA . ASN B 1 13 ? 50.800 -4.540 16.661 1.00 30.73 10 ASN B CA 1
ATOM 832 C C . ASN B 1 13 ? 51.127 -5.715 15.736 1.00 34.96 10 ASN B C 1
ATOM 833 O O . ASN B 1 13 ? 50.374 -6.691 15.648 1.00 42.57 10 ASN B O 1
ATOM 838 N N . VAL B 1 14 ? 52.250 -5.602 15.013 1.00 31.41 11 VAL B N 1
ATOM 839 C CA . VAL B 1 14 ? 52.612 -6.584 13.986 1.00 27.22 11 VAL B CA 1
ATOM 840 C C . VAL B 1 14 ? 52.970 -7.945 14.597 1.00 32.72 11 VAL B C 1
ATOM 841 O O . VAL B 1 14 ? 52.976 -8.965 13.891 1.00 33.09 11 VAL B O 1
ATOM 845 N N . GLU B 1 15 ? 53.247 -7.990 15.910 1.00 38.11 12 GLU B N 1
ATOM 846 C CA . GLU B 1 15 ? 53.487 -9.261 16.590 1.00 33.96 12 GLU B CA 1
ATOM 847 C C . GLU B 1 15 ? 52.221 -10.111 16.650 1.00 34.13 12 GLU B C 1
ATOM 848 O O . GLU B 1 15 ? 52.275 -11.334 16.484 1.00 39.48 12 GLU B O 1
ATOM 854 N N . ARG B 1 16 ? 51.063 -9.476 16.815 1.00 31.10 13 ARG B N 1
ATOM 855 C CA . ARG B 1 16 ? 49.802 -10.190 16.936 1.00 29.82 13 ARG B CA 1
ATOM 856 C C . ARG B 1 16 ? 48.892 -9.999 15.737 1.00 31.59 13 ARG B C 1
ATOM 857 O O . ARG B 1 16 ? 47.783 -10.545 15.743 1.00 30.31 13 ARG B O 1
ATOM 865 N N . VAL B 1 17 ? 49.339 -9.279 14.698 1.00 30.12 14 VAL B N 1
ATOM 866 C CA . VAL B 1 17 ? 48.421 -8.858 13.641 1.00 27.32 14 VAL B CA 1
ATOM 867 C C . VAL B 1 17 ? 47.965 -10.023 12.764 1.00 30.16 14 VAL B C 1
ATOM 868 O O . VAL B 1 17 ? 46.796 -10.064 12.361 1.00 32.97 14 VAL B O 1
ATOM 872 N N . ASN B 1 18 ? 48.811 -11.037 12.558 1.00 31.70 15 ASN B N 1
ATOM 873 C CA . ASN B 1 18 ? 48.437 -12.124 11.668 1.00 26.73 15 ASN B CA 1
ATOM 874 C C . ASN B 1 18 ? 47.414 -13.019 12.327 1.00 33.93 15 ASN B C 1
ATOM 875 O O . ASN B 1 18 ? 46.473 -13.480 11.664 1.00 36.67 15 ASN B O 1
ATOM 880 N N . ARG B 1 19 ? 47.515 -13.143 13.649 1.00 31.24 16 ARG B N 1
ATOM 881 C CA . ARG B 1 19 ? 46.553 -13.910 14.414 1.00 33.18 16 ARG B CA 1
ATOM 882 C C . ARG B 1 19 ? 45.184 -13.252 14.504 1.00 35.25 16 ARG B C 1
ATOM 883 O O . ARG B 1 19 ? 44.165 -13.948 14.583 1.00 35.00 16 ARG B O 1
ATOM 891 N N . VAL B 1 20 ? 45.137 -11.924 14.539 1.00 32.29 17 VAL B N 1
ATOM 892 C CA . VAL B 1 20 ? 43.853 -11.232 14.561 1.00 28.04 17 VAL B CA 1
ATOM 893 C C . VAL B 1 20 ? 43.208 -11.308 13.180 1.00 32.52 17 VAL B C 1
ATOM 894 O O . VAL B 1 20 ? 41.999 -11.555 13.045 1.00 30.26 17 VAL B O 1
ATOM 898 N N . HIS B 1 21 ? 44.031 -11.179 12.133 1.00 30.89 18 HIS B N 1
ATOM 899 C CA . HIS B 1 21 ? 43.557 -11.217 10.751 1.00 26.68 18 HIS B CA 1
ATOM 900 C C . HIS B 1 21 ? 43.075 -12.608 10.350 1.00 28.97 18 HIS B C 1
ATOM 901 O O . HIS B 1 21 ? 42.076 -12.736 9.636 1.00 30.26 18 HIS B O 1
ATOM 908 N N . LYS B 1 22 ? 43.771 -13.659 10.789 1.00 30.56 19 LYS B N 1
ATOM 909 C CA . LYS B 1 22 ? 43.351 -15.008 10.427 1.00 33.34 19 LYS B CA 1
ATOM 910 C C . LYS B 1 22 ? 42.063 -15.397 11.136 1.00 33.31 19 LYS B C 1
ATOM 911 O O . LYS B 1 22 ? 41.182 -16.032 10.536 1.00 32.69 19 LYS B O 1
ATOM 917 N N . LEU B 1 23 ? 41.928 -14.989 12.398 1.00 26.68 20 LEU B N 1
ATOM 918 C CA . LEU B 1 23 ? 40.717 -15.278 13.152 1.00 25.22 20 LEU B CA 1
ATOM 919 C C . LEU B 1 23 ? 39.521 -14.534 12.576 1.00 31.15 20 LEU B C 1
ATOM 920 O O . LEU B 1 23 ? 38.454 -15.128 12.391 1.00 33.18 20 LEU B O 1
ATOM 925 N N . LEU B 1 24 ? 39.701 -13.258 12.210 1.00 29.58 21 LEU B N 1
ATOM 926 C CA . LEU B 1 24 ? 38.609 -12.504 11.607 1.00 25.12 21 LEU B CA 1
ATOM 927 C C . LEU B 1 24 ? 38.259 -13.011 10.221 1.00 26.86 21 LEU B C 1
ATOM 928 O O . LEU B 1 24 ? 37.129 -12.805 9.777 1.00 31.39 21 LEU B O 1
ATOM 933 N N . LYS B 1 25 ? 39.180 -13.699 9.545 1.00 29.33 22 LYS B N 1
ATOM 934 C CA . LYS B 1 25 ? 38.896 -14.223 8.209 1.00 34.92 22 LYS B CA 1
ATOM 935 C C . LYS B 1 25 ? 38.041 -15.501 8.238 1.00 29.00 22 LYS B C 1
ATOM 936 O O . LYS B 1 25 ? 37.352 -15.796 7.255 1.00 27.12 22 LYS B O 1
ATOM 942 N N . THR B 1 26 ? 38.081 -16.263 9.340 1.00 22.45 23 THR B N 1
ATOM 943 C CA . THR B 1 26 ? 37.183 -17.408 9.526 1.00 25.41 23 THR B CA 1
ATOM 944 C C . THR B 1 26 ? 35.719 -16.996 9.693 1.00 27.49 23 THR B C 1
ATOM 945 O O . THR B 1 26 ? 34.818 -17.754 9.320 1.00 31.24 23 THR B O 1
ATOM 949 N N . TYR B 1 27 ? 35.450 -15.865 10.346 1.00 25.90 24 TYR B N 1
ATOM 950 C CA . TYR B 1 27 ? 34.079 -15.458 10.635 1.00 22.05 24 TYR B CA 1
ATOM 951 C C . TYR B 1 27 ? 33.505 -14.471 9.640 1.00 24.35 24 TYR B C 1
ATOM 952 O O . TYR B 1 27 ? 32.280 -14.385 9.522 1.00 29.14 24 TYR B O 1
ATOM 961 N N . LEU B 1 28 ? 34.334 -13.625 9.032 1.00 24.11 25 LEU B N 1
ATOM 962 C CA . LEU B 1 28 ? 33.853 -12.442 8.333 1.00 20.71 25 LEU B CA 1
ATOM 963 C C . LEU B 1 28 ? 34.557 -12.276 6.999 1.00 25.47 25 LEU B C 1
ATOM 964 O O . LEU B 1 28 ? 35.476 -13.024 6.655 1.00 30.44 25 LEU B O 1
ATOM 969 N N . PHE B 1 29 ? 34.066 -11.302 6.233 1.00 24.83 26 PHE B N 1
ATOM 970 C CA . PHE B 1 29 ? 34.645 -10.922 4.951 1.00 25.63 26 PHE B CA 1
ATOM 971 C C . PHE B 1 29 ? 35.633 -9.777 5.129 1.00 27.14 26 PHE B C 1
ATOM 972 O O . PHE B 1 29 ? 35.285 -8.734 5.690 1.00 24.56 26 PHE B O 1
ATOM 980 N N . TRP B 1 30 ? 36.853 -9.972 4.637 1.00 25.27 27 TRP B N 1
ATOM 981 C CA . TRP B 1 30 ? 37.851 -8.910 4.581 1.00 22.19 27 TRP B CA 1
ATOM 982 C C . TRP B 1 30 ? 37.423 -7.907 3.532 1.00 23.32 27 TRP B C 1
ATOM 983 O O . TRP B 1 30 ? 37.325 -8.256 2.355 1.00 25.19 27 TRP B O 1
ATOM 994 N N . ARG B 1 31 ? 37.110 -6.681 3.958 1.00 25.26 28 ARG B N 1
ATOM 995 C CA . ARG B 1 31 ? 36.751 -5.644 2.990 1.00 25.82 28 ARG B CA 1
ATOM 996 C C . ARG B 1 31 ? 38.013 -5.140 2.302 1.00 27.66 28 ARG B C 1
ATOM 997 O O . ARG B 1 31 ? 38.209 -5.345 1.099 1.00 34.92 28 ARG B O 1
ATOM 1005 N N . GLN B 1 32 ? 38.849 -4.451 3.065 1.00 25.27 29 GLN B N 1
ATOM 1006 C CA . GLN B 1 32 ? 40.200 -4.021 2.786 1.00 27.95 29 GLN B CA 1
ATOM 1007 C C . GLN B 1 32 ? 40.779 -3.617 4.134 1.00 31.78 29 GLN B C 1
ATOM 1008 O O . GLN B 1 32 ? 40.161 -3.867 5.182 1.00 32.17 29 GLN B O 1
ATOM 1014 N N . ASN B 1 33 ? 41.813 -2.802 4.092 1.00 32.80 30 ASN B N 1
ATOM 1015 C CA . ASN B 1 33 ? 43.020 -2.849 4.891 1.00 30.27 30 ASN B CA 1
ATOM 1016 C C . ASN B 1 33 ? 42.910 -3.479 6.274 1.00 28.22 30 ASN B C 1
ATOM 1017 O O . ASN B 1 33 ? 43.456 -4.559 6.473 1.00 38.63 30 ASN B O 1
ATOM 1022 N N . SER B 1 34 ? 42.106 -2.950 7.176 1.00 27.88 31 SER B N 1
ATOM 1023 C CA . SER B 1 34 ? 42.002 -3.564 8.506 1.00 23.58 31 SER B CA 1
ATOM 1024 C C . SER B 1 34 ? 40.552 -3.657 8.928 1.00 24.04 31 SER B C 1
ATOM 1025 O O . SER B 1 34 ? 40.238 -3.660 10.129 1.00 18.67 31 SER B O 1
ATOM 1028 N N . VAL B 1 35 ? 39.666 -3.726 7.938 1.00 22.45 32 VAL B N 1
ATOM 1029 C CA . VAL B 1 35 ? 38.233 -3.713 8.152 1.00 21.92 32 VAL B CA 1
ATOM 1030 C C . VAL B 1 35 ? 37.645 -5.029 7.675 1.00 21.06 32 VAL B C 1
ATOM 1031 O O . VAL B 1 35 ? 37.861 -5.439 6.529 1.00 24.18 32 VAL B O 1
ATOM 1035 N N . PHE B 1 36 ? 36.916 -5.692 8.564 1.00 20.31 33 PHE B N 1
ATOM 1036 C CA . PHE B 1 36 ? 36.154 -6.886 8.245 1.00 21.00 33 PHE B CA 1
ATOM 1037 C C . PHE B 1 36 ? 34.679 -6.580 8.457 1.00 22.18 33 PHE B C 1
ATOM 1038 O O . PHE B 1 36 ? 34.326 -5.700 9.249 1.00 22.99 33 PHE B O 1
ATOM 1046 N N . GLU B 1 37 ? 33.820 -7.265 7.707 1.00 21.65 34 GLU B N 1
ATOM 1047 C CA . GLU B 1 37 ? 32.386 -7.088 7.872 1.00 21.38 34 GLU B CA 1
ATOM 1048 C C . GLU B 1 37 ? 31.671 -8.360 7.458 1.00 22.54 34 GLU B C 1
ATOM 1049 O O . GLU B 1 37 ? 32.249 -9.252 6.831 1.00 24.19 34 GLU B O 1
ATOM 1055 N N . GLY B 1 38 ? 30.411 -8.445 7.840 1.00 23.89 35 GLY B N 1
ATOM 1056 C CA . GLY B 1 38 ? 29.592 -9.578 7.455 1.00 24.33 35 GLY B CA 1
ATOM 1057 C C . GLY B 1 38 ? 28.516 -9.879 8.481 1.00 25.27 35 GLY B C 1
ATOM 1058 O O . GLY B 1 38 ? 28.413 -9.253 9.529 1.00 21.18 35 GLY B O 1
ATOM 1059 N N . GLU B 1 39 ? 27.704 -10.870 8.137 1.00 30.14 36 GLU B N 1
ATOM 1060 C CA . GLU B 1 39 ? 26.643 -11.333 9.010 1.00 26.23 36 GLU B CA 1
ATOM 1061 C C . GLU B 1 39 ? 27.174 -12.271 10.084 1.00 22.59 36 GLU B C 1
ATOM 1062 O O . GLU B 1 39 ? 28.076 -13.072 9.841 1.00 25.30 36 GLU B O 1
ATOM 1068 N N . LEU B 1 40 ? 26.609 -12.161 11.278 1.00 23.66 37 LEU B N 1
ATOM 1069 C CA . LEU B 1 40 ? 26.946 -13.040 12.388 1.00 29.83 37 LEU B CA 1
ATOM 1070 C C . LEU B 1 40 ? 25.703 -13.303 13.225 1.00 33.47 37 LEU B C 1
ATOM 1071 O O . LEU B 1 40 ? 24.848 -12.426 13.381 1.00 33.95 37 LEU B O 1
ATOM 1076 N N . SER B 1 41 ? 25.603 -14.515 13.757 1.00 35.42 38 SER B N 1
ATOM 1077 C CA . SER B 1 41 ? 24.644 -14.783 14.813 1.00 35.94 38 SER B CA 1
ATOM 1078 C C . SER B 1 41 ? 25.237 -14.308 16.137 1.00 38.42 38 SER B C 1
ATOM 1079 O O . SER B 1 41 ? 26.398 -13.894 16.203 1.00 42.49 38 SER B O 1
ATOM 1082 N N . LYS B 1 42 ? 24.466 -14.394 17.223 1.00 36.22 39 LYS B N 1
ATOM 1083 C CA . LYS B 1 42 ? 24.985 -13.867 18.480 1.00 31.49 39 LYS B CA 1
ATOM 1084 C C . LYS B 1 42 ? 25.960 -14.851 19.103 1.00 33.09 39 LYS B C 1
ATOM 1085 O O . LYS B 1 42 ? 26.941 -14.432 19.725 1.00 34.51 39 LYS B O 1
ATOM 1091 N N . ALA B 1 43 ? 25.767 -16.147 18.847 1.00 28.53 40 ALA B N 1
ATOM 1092 C CA . ALA B 1 43 ? 26.725 -17.139 19.305 1.00 31.17 40 ALA B CA 1
ATOM 1093 C C . ALA B 1 43 ? 28.058 -16.973 18.599 1.00 31.03 40 ALA B C 1
ATOM 1094 O O . ALA B 1 43 ? 29.111 -17.148 19.214 1.00 30.10 40 ALA B O 1
ATOM 1096 N N . GLN B 1 44 ? 28.026 -16.572 17.334 1.00 32.19 41 GLN B N 1
ATOM 1097 C CA . GLN B 1 44 ? 29.253 -16.389 16.588 1.00 29.89 41 GLN B CA 1
ATOM 1098 C C . GLN B 1 44 ? 29.941 -15.087 16.979 1.00 32.64 41 GLN B C 1
ATOM 1099 O O . GLN B 1 44 ? 31.170 -15.047 17.088 1.00 34.92 41 GLN B O 1
ATOM 1105 N N . LEU B 1 45 ? 29.164 -14.030 17.237 1.00 28.06 42 LEU B N 1
ATOM 1106 C CA . LEU B 1 45 ? 29.752 -12.761 17.652 1.00 25.87 42 LEU B CA 1
ATOM 1107 C C . LEU B 1 45 ? 30.354 -12.864 19.046 1.00 28.48 42 LEU B C 1
ATOM 1108 O O . LEU B 1 45 ? 31.420 -12.292 19.307 1.00 31.36 42 LEU B O 1
ATOM 1113 N N . TYR B 1 46 ? 29.697 -13.590 19.951 1.00 28.11 43 TYR B N 1
ATOM 1114 C CA . TYR B 1 46 ? 30.269 -13.768 21.280 1.00 29.66 43 TYR B CA 1
ATOM 1115 C C . TYR B 1 46 ? 31.531 -14.622 21.243 1.00 31.28 43 TYR B C 1
ATOM 1116 O O . TYR B 1 46 ? 32.475 -14.355 21.995 1.00 33.94 43 TYR B O 1
ATOM 1125 N N . GLU B 1 47 ? 31.579 -15.606 20.342 1.00 28.59 44 GLU B N 1
ATOM 1126 C CA . GLU B 1 47 ? 32.742 -16.478 20.232 1.00 32.23 44 GLU B CA 1
ATOM 1127 C C . GLU B 1 47 ? 33.919 -15.741 19.619 1.00 35.00 44 GLU B C 1
ATOM 1128 O O . GLU B 1 47 ? 35.062 -15.886 20.084 1.00 34.98 44 GLU B O 1
ATOM 1134 N N . LEU B 1 48 ? 33.641 -14.927 18.592 1.00 32.84 45 LEU B N 1
ATOM 1135 C CA . LEU B 1 48 ? 34.672 -14.121 17.957 1.00 26.71 45 LEU B CA 1
ATOM 1136 C C . LEU B 1 48 ? 35.262 -13.128 18.948 1.00 29.05 45 LEU B C 1
ATOM 1137 O O . LEU B 1 48 ? 36.485 -13.019 19.061 1.00 28.51 45 LEU B O 1
ATOM 1142 N N . GLU B 1 49 ? 34.409 -12.478 19.740 1.00 27.54 46 GLU B N 1
ATOM 1143 C CA . GLU B 1 49 ? 34.884 -11.500 20.707 1.00 28.60 46 GLU B CA 1
ATOM 1144 C C . GLU B 1 49 ? 35.729 -12.140 21.806 1.00 31.99 46 GLU B C 1
ATOM 1145 O O . GLU B 1 49 ? 36.738 -11.560 22.221 1.00 33.91 46 GLU B O 1
ATOM 1151 N N . MET B 1 50 ? 35.344 -13.342 22.268 1.00 35.38 47 MET B N 1
ATOM 1152 C CA . MET B 1 50 ? 36.114 -14.052 23.291 1.00 34.10 47 MET B CA 1
ATOM 1153 C C . MET B 1 50 ? 37.488 -14.430 22.779 1.00 30.93 47 MET B C 1
ATOM 1154 O O . MET B 1 50 ? 38.490 -14.276 23.487 1.00 33.07 47 MET B O 1
ATOM 1159 N N . ARG B 1 51 ? 37.549 -14.921 21.547 1.00 30.74 48 ARG B N 1
ATOM 1160 C CA . ARG B 1 51 ? 38.826 -15.307 20.977 1.00 31.27 48 ARG B CA 1
ATOM 1161 C C . ARG B 1 51 ? 39.687 -14.088 20.679 1.00 33.48 48 ARG B C 1
ATOM 1162 O O . ARG B 1 51 ? 40.912 -14.162 20.797 1.00 35.16 48 ARG B O 1
ATOM 1170 N N . LEU B 1 52 ? 39.057 -12.955 20.340 1.00 34.89 49 LEU B N 1
ATOM 1171 C CA . LEU B 1 52 ? 39.782 -11.703 20.163 1.00 27.36 49 LEU B CA 1
ATOM 1172 C C . LEU B 1 52 ? 40.342 -11.194 21.476 1.00 29.77 49 LEU B C 1
ATOM 1173 O O . LEU B 1 52 ? 41.464 -10.678 21.501 1.00 33.95 49 LEU B O 1
ATOM 1178 N N . LYS B 1 53 ? 39.606 -11.385 22.576 1.00 29.48 50 LYS B N 1
ATOM 1179 C CA . LYS B 1 53 ? 40.033 -10.887 23.880 1.00 28.50 50 LYS B CA 1
ATOM 1180 C C . LYS B 1 53 ? 41.273 -11.625 24.380 1.00 30.05 50 LYS B C 1
ATOM 1181 O O . LYS B 1 53 ? 42.125 -11.040 25.056 1.00 31.19 50 LYS B O 1
ATOM 1187 N N . ARG B 1 54 ? 41.439 -12.872 23.986 1.00 33.82 51 ARG B N 1
ATOM 1188 C CA . ARG B 1 54 ? 42.609 -13.625 24.400 1.00 37.32 51 ARG B CA 1
ATOM 1189 C C . ARG B 1 54 ? 43.822 -13.368 23.518 1.00 34.10 51 ARG B C 1
ATOM 1190 O O . ARG B 1 54 ? 44.893 -13.885 23.837 1.00 33.07 51 ARG B O 1
ATOM 1198 N N . ILE B 1 55 ? 43.693 -12.595 22.440 1.00 33.45 52 ILE B N 1
ATOM 1199 C CA . ILE B 1 55 ? 44.823 -12.271 21.570 1.00 32.25 52 ILE B CA 1
ATOM 1200 C C . ILE B 1 55 ? 45.400 -10.893 21.867 1.00 32.06 52 ILE B C 1
ATOM 1201 O O . ILE B 1 55 ? 46.622 -10.742 21.950 1.00 37.00 52 ILE B O 1
ATOM 1206 N N . VAL B 1 56 ? 44.538 -9.886 22.045 1.00 33.22 53 VAL B N 1
ATOM 1207 C CA . VAL B 1 56 ? 45.001 -8.502 22.126 1.00 33.53 53 VAL B CA 1
ATOM 1208 C C . VAL B 1 56 ? 45.736 -8.260 23.439 1.00 34.20 53 VAL B C 1
ATOM 1209 O O . VAL B 1 56 ? 45.413 -8.846 24.484 1.00 37.43 53 VAL B O 1
ATOM 1213 N N . LYS B 1 57 ? 46.833 -7.514 23.336 1.00 34.66 54 LYS B N 1
ATOM 1214 C CA . LYS B 1 57 ? 47.699 -7.096 24.429 1.00 34.17 54 LYS B CA 1
ATOM 1215 C C . LYS B 1 57 ? 48.155 -5.684 24.106 1.00 45.71 54 LYS B C 1
ATOM 1216 O O . LYS B 1 57 ? 48.264 -5.336 22.929 1.00 45.56 54 LYS B O 1
ATOM 1222 N N . GLU B 1 58 ? 48.355 -4.861 25.144 1.00 43.73 55 GLU B N 1
ATOM 1223 C CA . GLU B 1 58 ? 49.282 -3.720 25.100 1.00 49.33 55 GLU B CA 1
ATOM 1224 C C . GLU B 1 58 ? 48.863 -2.642 24.093 1.00 53.95 55 GLU B C 1
ATOM 1225 O O . GLU B 1 58 ? 49.526 -2.432 23.066 1.00 62.54 55 GLU B O 1
ATOM 1231 N N . ASP B 1 59 ? 47.698 -2.042 24.352 1.00 46.04 56 ASP B N 1
ATOM 1232 C CA . ASP B 1 59 ? 47.105 -0.974 23.529 1.00 47.53 56 ASP B CA 1
ATOM 1233 C C . ASP B 1 59 ? 46.740 -1.448 22.121 1.00 39.84 56 ASP B C 1
ATOM 1234 O O . ASP B 1 59 ? 46.612 -0.637 21.208 1.00 41.58 56 ASP B O 1
ATOM 1239 N N . ASP B 1 60 ? 46.512 -2.746 21.939 1.00 40.42 57 ASP B N 1
ATOM 1240 C CA . ASP B 1 60 ? 45.797 -3.209 20.763 1.00 32.54 57 ASP B CA 1
ATOM 1241 C C . ASP B 1 60 ? 44.320 -2.936 20.940 1.00 31.58 57 ASP B C 1
ATOM 1242 O O . ASP B 1 60 ? 43.774 -3.013 22.045 1.00 31.66 57 ASP B O 1
ATOM 1247 N N . SER B 1 61 ? 43.664 -2.649 19.837 1.00 31.97 58 SER B N 1
ATOM 1248 C CA . SER B 1 61 ? 42.279 -2.222 19.901 1.00 31.13 58 SER B CA 1
ATOM 1249 C C . SER B 1 61 ? 41.518 -2.874 18.754 1.00 26.32 58 SER B C 1
ATOM 1250 O O . SER B 1 61 ? 42.009 -2.907 17.622 1.00 25.30 58 SER B O 1
ATOM 1253 N N . VAL B 1 62 ? 40.346 -3.424 19.051 1.00 20.85 59 VAL B N 1
ATOM 1254 C CA . VAL B 1 62 ? 39.427 -3.901 18.027 1.00 24.55 59 VAL B CA 1
ATOM 1255 C C . VAL B 1 62 ? 38.084 -3.230 18.247 1.00 20.77 59 VAL B C 1
ATOM 1256 O O . VAL B 1 62 ? 37.473 -3.400 19.308 1.00 24.43 59 VAL B O 1
ATOM 1260 N N . LEU B 1 63 ? 37.623 -2.477 17.253 1.00 19.24 60 LEU B N 1
ATOM 1261 C CA . LEU B 1 63 ? 36.302 -1.879 17.277 1.00 16.89 60 LEU B CA 1
ATOM 1262 C C . LEU B 1 63 ? 35.306 -2.801 16.597 1.00 20.37 60 LEU B C 1
ATOM 1263 O O . LEU B 1 63 ? 35.470 -3.142 15.425 1.00 18.64 60 LEU B O 1
ATOM 1268 N N . ILE B 1 64 ? 34.244 -3.154 17.308 1.00 23.36 61 ILE B N 1
ATOM 1269 C CA . ILE B 1 64 ? 33.205 -4.029 16.788 1.00 20.71 61 ILE B CA 1
ATOM 1270 C C . ILE B 1 64 ? 31.901 -3.234 16.809 1.00 20.10 61 ILE B C 1
ATOM 1271 O O . ILE B 1 64 ? 31.347 -2.963 17.881 1.00 20.66 61 ILE B O 1
ATOM 1276 N N . TYR B 1 65 ? 31.438 -2.826 15.627 1.00 18.21 62 TYR B N 1
ATOM 1277 C CA . TYR B 1 65 ? 30.179 -2.105 15.451 1.00 22.08 62 TYR B CA 1
ATOM 1278 C C . TYR B 1 65 ? 29.090 -3.111 15.088 1.00 24.02 62 TYR B C 1
ATOM 1279 O O . TYR B 1 65 ? 29.185 -3.777 14.056 1.00 24.50 62 TYR B O 1
ATOM 1288 N N . ILE B 1 66 ? 28.071 -3.220 15.936 1.00 22.70 63 ILE B N 1
ATOM 1289 C CA . ILE B 1 66 ? 27.003 -4.206 15.811 1.00 23.63 63 ILE B CA 1
ATOM 1290 C C . ILE B 1 66 ? 25.703 -3.521 15.383 1.00 26.71 63 ILE B C 1
ATOM 1291 O O . ILE B 1 66 ? 25.182 -2.658 16.099 1.00 27.45 63 ILE B O 1
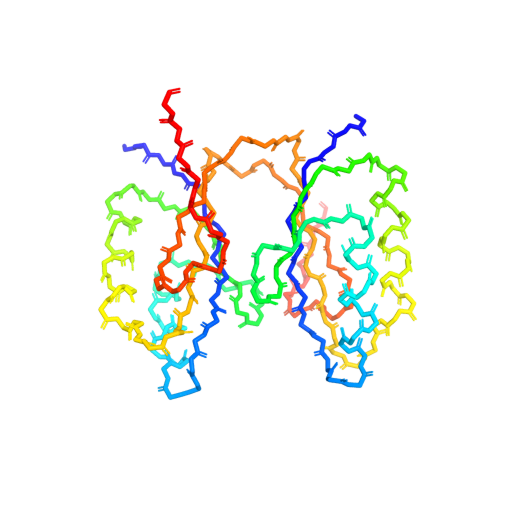ATOM 1296 N N . PHE B 1 67 ? 25.147 -3.950 14.247 1.00 26.38 64 PHE B N 1
ATOM 1297 C CA . PHE B 1 67 ? 23.967 -3.405 13.584 1.00 24.50 64 PHE B CA 1
ATOM 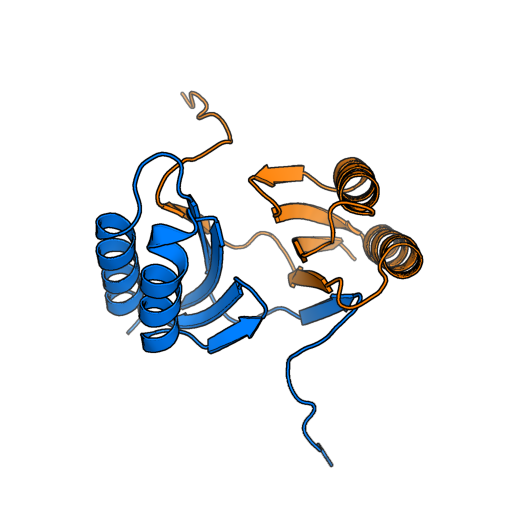1298 C C . PHE B 1 67 ? 22.862 -4.442 13.566 1.00 32.16 64 PHE B C 1
ATOM 1299 O O . PHE B 1 67 ? 23.148 -5.640 13.528 1.00 28.73 64 PHE B O 1
ATOM 1307 N N . PRO B 1 68 ? 21.590 -4.026 13.563 1.00 39.21 65 PRO B N 1
ATOM 1308 C CA . PRO B 1 68 ? 20.512 -5.019 13.419 1.00 33.46 65 PRO B CA 1
ATOM 1309 C C . PRO B 1 68 ? 20.456 -5.646 12.046 1.00 29.01 65 PRO B C 1
ATOM 1310 O O . PRO B 1 68 ? 19.908 -6.747 11.933 1.00 36.43 65 PRO B O 1
ATOM 1314 N N . GLY B 1 69 ? 21.001 -4.995 11.015 1.00 31.49 66 GLY B N 1
ATOM 1315 C CA . GLY B 1 69 ? 21.029 -5.551 9.668 1.00 36.57 66 GLY B CA 1
ATOM 1316 C C . GLY B 1 69 ? 21.905 -4.742 8.736 1.00 31.60 66 GLY B C 1
ATOM 1317 O O . GLY B 1 69 ? 22.501 -3.738 9.130 1.00 42.92 66 GLY B O 1
ATOM 1318 N N . LYS B 1 70 ? 21.931 -5.166 7.464 1.00 34.69 67 LYS B N 1
ATOM 1319 C CA . LYS B 1 70 ? 22.773 -4.534 6.435 1.00 39.32 67 LYS B CA 1
ATOM 1320 C C . LYS B 1 70 ? 22.000 -3.432 5.717 1.00 36.13 67 LYS B C 1
ATOM 1321 O O . LYS B 1 70 ? 21.773 -3.477 4.519 1.00 42.95 67 LYS B O 1
ATOM 1327 N N . ASN B 1 71 ? 21.588 -2.424 6.474 1.00 39.08 68 ASN B N 1
ATOM 1328 C CA . ASN B 1 71 ? 20.908 -1.272 5.884 1.00 42.20 68 ASN B CA 1
ATOM 1329 C C . ASN B 1 71 ? 21.868 -0.086 5.760 1.00 45.65 68 ASN B C 1
ATOM 1330 O O . ASN B 1 71 ? 21.705 0.958 6.383 1.00 50.81 68 ASN B O 1
ATOM 1335 N N . PHE B 1 72 ? 22.847 -0.225 4.873 1.00 37.36 69 PHE B N 1
ATOM 1336 C CA . PHE B 1 72 ? 23.761 0.880 4.637 1.00 31.11 69 PHE B CA 1
ATOM 1337 C C . PHE B 1 72 ? 24.357 0.733 3.259 1.00 29.86 69 PHE B C 1
ATOM 1338 O O . PHE B 1 72 ? 24.361 -0.355 2.687 1.00 35.96 69 PHE B O 1
ATOM 1346 N N . ASP B 1 73 ? 24.939 1.830 2.781 1.00 31.76 70 ASP B N 1
ATOM 1347 C CA . ASP B 1 73 ? 25.839 1.854 1.635 1.00 36.26 70 ASP B CA 1
ATOM 1348 C C . ASP B 1 73 ? 27.269 2.161 2.079 1.00 31.57 70 ASP B C 1
ATOM 1349 O O . ASP B 1 73 ? 27.499 2.786 3.117 1.00 27.50 70 ASP B O 1
ATOM 1354 N N . LEU B 1 74 ? 28.232 1.714 1.277 1.00 30.04 71 LEU B N 1
ATOM 1355 C CA . LEU B 1 74 ? 29.643 2.020 1.472 1.00 20.99 71 LEU B CA 1
ATOM 1356 C C . LEU B 1 74 ? 30.161 2.732 0.230 1.00 18.37 71 LEU B C 1
ATOM 1357 O O . LEU B 1 74 ? 29.995 2.241 -0.889 1.00 17.24 71 LEU B O 1
ATOM 1362 N N . HIS B 1 75 ? 30.753 3.904 0.424 1.00 20.78 72 HIS B N 1
ATOM 1363 C CA . HIS B 1 75 ? 31.469 4.609 -0.628 1.00 21.40 72 HIS B CA 1
ATOM 1364 C C . HIS B 1 75 ? 32.945 4.637 -0.260 1.00 20.87 72 HIS B C 1
ATOM 1365 O O . HIS B 1 75 ? 33.286 4.945 0.883 1.00 21.68 72 HIS B O 1
ATOM 1372 N N . VAL B 1 76 ? 33.809 4.334 -1.229 1.00 19.68 73 VAL B N 1
ATOM 1373 C CA . VAL B 1 76 ? 35.251 4.260 -1.029 1.00 24.03 73 VAL B CA 1
ATOM 1374 C C . VAL B 1 76 ? 35.932 5.404 -1.778 1.00 25.09 73 VAL B C 1
ATOM 1375 O O . VAL B 1 76 ? 35.745 5.559 -2.992 1.00 26.10 73 VAL B O 1
ATOM 1379 N N . VAL B 1 77 ? 36.752 6.179 -1.070 1.00 19.42 74 VAL B N 1
ATOM 1380 C CA . VAL B 1 77 ? 37.613 7.188 -1.686 1.00 24.59 74 VAL B CA 1
ATOM 1381 C C . VAL B 1 77 ? 39.023 6.613 -1.846 1.00 27.26 74 VAL B C 1
ATOM 1382 O O . VAL B 1 77 ? 39.601 6.093 -0.886 1.00 27.87 74 VAL B O 1
ATOM 1386 N N . GLY B 1 78 ? 39.592 6.731 -3.037 1.00 21.52 75 GLY B N 1
ATOM 1387 C CA . GLY B 1 78 ? 40.880 6.128 -3.289 1.00 25.67 75 GLY B CA 1
ATOM 1388 C C . GLY B 1 78 ? 40.781 4.718 -3.825 1.00 26.45 75 GLY B C 1
ATOM 1389 O O . GLY B 1 78 ? 39.905 4.430 -4.627 1.00 25.62 75 GLY B O 1
ATOM 1390 N N . ARG B 1 79 ? 41.687 3.845 -3.387 1.00 30.36 76 ARG B N 1
ATOM 1391 C CA . ARG B 1 79 ? 41.787 2.459 -3.837 1.00 35.52 76 ARG B CA 1
ATOM 1392 C C . ARG B 1 79 ? 40.671 1.586 -3.300 1.00 35.69 76 ARG B C 1
ATOM 1393 O O . ARG B 1 79 ? 40.533 1.396 -2.091 1.00 33.37 76 ARG B O 1
ATOM 1401 N N . ASP B 1 80 ? 39.963 0.949 -4.214 1.00 38.89 77 ASP B N 1
ATOM 1402 C CA . ASP B 1 80 ? 38.980 -0.073 -3.901 1.00 39.04 77 ASP B CA 1
ATOM 1403 C C . ASP B 1 80 ? 39.628 -1.434 -4.165 1.00 39.14 77 ASP B C 1
ATOM 1404 O O . ASP B 1 80 ? 39.833 -1.819 -5.320 1.00 40.53 77 ASP B O 1
ATOM 1409 N N . LYS B 1 81 ? 39.992 -2.140 -3.101 1.00 40.06 78 LYS B N 1
ATOM 1410 C CA . LYS B 1 81 ? 40.599 -3.464 -3.215 1.00 44.33 78 LYS B CA 1
ATOM 1411 C C . LYS B 1 81 ? 39.628 -4.517 -3.721 1.00 45.87 78 LYS B C 1
ATOM 1412 O O . LYS B 1 81 ? 40.054 -5.441 -4.417 1.00 51.42 78 LYS B O 1
ATOM 1418 N N . SER B 1 82 ? 38.366 -4.395 -3.418 1.00 50.66 79 SER B N 1
ATOM 1419 C CA . SER B 1 82 ? 37.454 -5.448 -3.815 1.00 55.23 79 SER B CA 1
ATOM 1420 C C . SER B 1 82 ? 37.073 -5.256 -5.271 1.00 55.20 79 SER B C 1
ATOM 1421 O O . SER B 1 82 ? 36.707 -4.141 -5.655 1.00 54.06 79 SER B O 1
ATOM 1424 N N . PRO B 1 83 ? 37.141 -6.295 -6.114 1.00 65.51 80 PRO B N 1
ATOM 1425 C CA . PRO B 1 83 ? 36.986 -6.097 -7.563 1.00 62.69 80 PRO B CA 1
ATOM 1426 C C . PRO B 1 83 ? 35.541 -5.819 -7.946 1.00 60.58 80 PRO B C 1
ATOM 1427 O O . PRO B 1 83 ? 34.598 -6.216 -7.257 1.00 62.86 80 PRO B O 1
ATOM 1431 N N . VAL B 1 84 ? 35.383 -5.121 -9.064 1.00 58.88 81 VAL B N 1
ATOM 1432 C CA . VAL B 1 84 ? 34.064 -4.712 -9.527 1.00 56.33 81 VAL B CA 1
ATOM 1433 C C . VAL B 1 84 ? 33.515 -5.804 -10.439 1.00 56.77 81 VAL B C 1
ATOM 1434 O O . VAL B 1 84 ? 34.241 -6.415 -11.240 1.00 52.51 81 VAL B O 1
ATOM 1438 N N . GLU B 1 85 ? 32.250 -6.144 -10.223 1.00 56.15 82 GLU B N 1
ATOM 1439 C CA . GLU B 1 85 ? 31.620 -7.248 -10.923 1.00 41.46 82 GLU B CA 1
ATOM 1440 C C . GLU B 1 85 ? 30.686 -6.715 -11.990 1.00 39.93 82 GLU B C 1
ATOM 1441 O O . GLU B 1 85 ? 30.114 -5.628 -11.860 1.00 48.19 82 GLU B O 1
ATOM 1447 N N . MET B 1 86 ? 30.525 -7.514 -13.031 1.00 31.84 83 MET B N 1
ATOM 1448 C CA . MET B 1 86 ? 29.685 -7.184 -14.171 1.00 32.13 83 MET B CA 1
ATOM 1449 C C . MET B 1 86 ? 28.270 -7.633 -13.828 1.00 38.33 83 MET B C 1
ATOM 1450 O O . MET B 1 86 ? 28.037 -8.820 -13.579 1.00 37.17 83 MET B O 1
ATOM 1455 N N . ILE B 1 87 ? 27.342 -6.682 -13.722 1.00 40.59 84 ILE B N 1
ATOM 1456 C CA . ILE B 1 87 ? 25.936 -6.993 -13.477 1.00 45.41 84 ILE B CA 1
ATOM 1457 C C . ILE B 1 87 ? 25.163 -6.693 -14.754 1.00 42.67 84 ILE B C 1
ATOM 1458 O O . ILE B 1 87 ? 24.962 -5.524 -15.103 1.00 52.81 84 ILE B O 1
ATOM 1463 N N . ILE B 1 88 ? 24.738 -7.726 -15.468 1.00 38.38 85 ILE B N 1
ATOM 1464 C CA . ILE B 1 88 ? 23.857 -7.489 -16.609 1.00 44.88 85 ILE B CA 1
ATOM 1465 C C . ILE B 1 88 ? 22.535 -8.228 -16.426 1.00 47.67 85 ILE B C 1
ATOM 1466 O O . ILE B 1 88 ? 22.522 -9.395 -16.037 1.00 48.82 85 ILE B O 1
#

Solvent-accessible surface area: 10952 Å² total; per-residue (Å²): 116,70,93,26,13,0,0,0,13,19,66,20,69,127,154,39,54,89,123,0,37,136,13,0,108,101,37,10,105,106,52,4,46,27,5,0,0,12,116,4,20,96,80,89,17,153,92,0,25,115,110,0,112,173,15,16,100,141,112,4,2,0,2,1,0,34,8,91,32,140,104,30,104,45,71,24,0,42,120,68,94,22,124,148,136,177,157,198,113,106,32,22,0,0,0,12,18,64,24,74,123,144,32,41,94,165,0,32,133,17,0,117,105,35,10,164,95,55,4,53,35,2,0,3,6,122,2,23,109,81,79,17,149,76,0,21,106,119,0,120,203,19,15,110,149,92,4,1,0,4,1,0,33,7,84,33,114,110,16,105,40,67,25,0,46,133,64,100,34,119,141,145,173,162,195

CATH classification: 3.30.70.240

Organism: Pyrococcus horikoshii (strain ATCC 700860 / DSM 12428 / JCM 9974 / NBRC 100139 / OT-3) (NCBI:txid70601)

Foldseek 3Di:
DQKKKKKKAWDADPVLQVVLVVLLVVAFDQFDDRITIDMDDPVRVVVSVVSVVVRGDDPIDMDIDIGSDPPDDDDDDDDGPDDDDDDD/DKWKKKKAWDADPVLQVVLVVLLVVAFDDFDDRITIDMDDPVRVVVSVVSVVVRGDDPIDMDMGIGRYDPDDDDDDDDGPPDDDDDD

Radius of gyration: 16.31 Å; Cα contacts (8 Å, |Δi|>4): 301; chains: 2; bounding box: 36×37×54 Å